Protein AF-Q9V079-F1 (afdb_monomer_lite)

Radius of gyration: 41.8 Å; chains: 1; bounding box: 143×37×75 Å

Sequence (135 aa):
MGMYVVTKRKATRGNPTKIISVRIPEFVDRQIEALVELGLFKDRSDFINYALQKVLFEMFDKIVIYPSEDVIELVLSQEPNTPPAEEELREVIENVEREVNSKFAGSGSDRFKRRRVLRVRRADSGSNDRDEAVE

Organism: Pyrococcus abyssi (strain GE5 / Orsay) (NCBI:txid272844)

pLDDT: mean 70.43, std 17.56, range [35.53, 95.5]

InterPro domains:
  IPR010985 Ribbon-helix-helix [SSF47598] (18-58)

Secondary structure (DSSP, 8-state):
------------S---PPP------HHHHHHHHHHHHTTSSSSHHHHHHHHHHHHHHHHHTT---PPPHHHHHHHHTSPPSSPPPHHHHHHHHHHHHHHHHHHHHTT-SSSS-S------PPPPPP---------

Foldseek 3Di:
DDDDDDDDDDDDPDDDDDDDDDDDDPVVVVVLVVCCVVVVAVDSVRVVVVVVVVVVVVCVVVPPPDDDPVVVVVVVPDDDPDDDDPVVVVVVVVVVVVVVCVVVVVPDDDPPPPDDDDDDDDDDDDDDDDDDDDD

Structure (mmCIF, N/CA/C/O backbone):
data_AF-Q9V079-F1
#
_entry.id   AF-Q9V079-F1
#
loop_
_atom_site.group_PDB
_atom_site.id
_atom_site.type_symbol
_atom_site.label_atom_id
_atom_site.label_alt_id
_atom_site.label_comp_id
_atom_site.label_asym_id
_atom_site.label_entity_id
_atom_site.label_seq_id
_atom_site.pdbx_PDB_ins_code
_atom_site.Cartn_x
_atom_site.Cartn_y
_atom_site.Cartn_z
_atom_site.occupancy
_atom_site.B_iso_or_equiv
_atom_site.auth_seq_id
_atom_site.auth_comp_id
_atom_site.auth_asym_id
_atom_site.auth_atom_id
_atom_site.pdbx_PDB_model_num
ATOM 1 N N . MET A 1 1 ? 32.361 -20.476 -27.295 1.00 38.97 1 MET A N 1
ATOM 2 C CA . MET A 1 1 ? 32.625 -20.528 -25.839 1.00 38.97 1 MET A CA 1
ATOM 3 C C . MET A 1 1 ? 32.802 -19.102 -25.341 1.00 38.97 1 MET A C 1
ATOM 5 O O . MET A 1 1 ? 33.859 -18.530 -25.551 1.00 38.97 1 MET A O 1
ATOM 9 N N . GLY A 1 2 ? 31.748 -18.489 -24.797 1.00 43.34 2 GLY A N 1
ATOM 10 C CA . GLY A 1 2 ? 31.812 -17.133 -24.239 1.00 43.34 2 GLY A CA 1
ATOM 11 C C . GLY A 1 2 ? 32.006 -17.198 -22.726 1.00 43.34 2 GLY A C 1
ATOM 12 O O . GLY A 1 2 ? 31.191 -17.806 -22.037 1.00 43.34 2 GLY A O 1
ATOM 13 N N . MET A 1 3 ? 33.099 -16.622 -22.221 1.00 35.53 3 MET A N 1
ATOM 14 C CA . MET A 1 3 ? 33.368 -16.471 -20.788 1.00 35.53 3 MET A CA 1
ATOM 15 C C . MET A 1 3 ? 32.384 -15.472 -20.171 1.00 35.53 3 MET A C 1
ATOM 17 O O . MET A 1 3 ? 32.391 -14.298 -20.532 1.00 35.53 3 MET A O 1
ATOM 21 N N . TYR A 1 4 ? 31.588 -15.910 -19.195 1.00 50.81 4 TYR A N 1
ATOM 22 C CA . TYR A 1 4 ? 30.834 -15.004 -18.331 1.00 50.81 4 TYR A CA 1
ATOM 23 C C . TYR A 1 4 ? 31.703 -14.613 -17.134 1.00 50.81 4 TYR A C 1
ATOM 25 O O . TYR A 1 4 ? 32.042 -15.448 -16.293 1.00 50.81 4 TYR A O 1
ATOM 33 N N . VAL A 1 5 ? 32.071 -13.334 -17.052 1.00 50.44 5 VAL A N 1
ATOM 34 C CA . VAL A 1 5 ? 32.739 -12.766 -15.877 1.00 50.44 5 VAL A CA 1
ATOM 35 C C . VAL A 1 5 ? 31.678 -12.505 -14.811 1.00 50.44 5 VAL A C 1
ATOM 37 O O . VAL A 1 5 ? 30.926 -11.536 -14.880 1.00 50.44 5 VAL A O 1
ATOM 40 N N . VAL A 1 6 ? 31.607 -13.379 -13.808 1.00 46.81 6 VAL A N 1
ATOM 41 C CA . VAL A 1 6 ? 30.772 -13.164 -12.621 1.00 46.81 6 VAL A CA 1
ATOM 42 C C . VAL A 1 6 ? 31.521 -12.234 -11.669 1.00 46.81 6 VAL A C 1
ATOM 44 O O . VAL A 1 6 ? 32.361 -12.662 -10.877 1.00 46.81 6 VAL A O 1
ATOM 47 N N . THR A 1 7 ? 31.232 -10.936 -11.735 1.00 48.44 7 THR A N 1
ATOM 48 C CA . THR A 1 7 ? 31.750 -9.967 -10.762 1.00 48.44 7 THR A CA 1
ATOM 49 C C . THR A 1 7 ? 30.992 -10.108 -9.441 1.00 48.44 7 THR A C 1
ATOM 51 O O . THR A 1 7 ? 29.841 -9.683 -9.326 1.00 48.44 7 THR A O 1
ATOM 54 N N . LYS A 1 8 ? 31.632 -10.692 -8.420 1.00 45.56 8 LYS A N 1
ATOM 55 C CA . LYS A 1 8 ? 31.108 -10.723 -7.046 1.00 45.56 8 LYS A CA 1
ATOM 56 C C . LYS A 1 8 ? 31.129 -9.305 -6.461 1.00 45.56 8 LYS A C 1
ATOM 58 O O . LYS A 1 8 ? 32.195 -8.784 -6.138 1.00 45.56 8 LYS A O 1
ATOM 63 N N . ARG A 1 9 ? 29.960 -8.671 -6.322 1.00 51.66 9 ARG A N 1
ATOM 64 C CA . ARG A 1 9 ? 29.834 -7.391 -5.608 1.00 51.66 9 ARG A CA 1
ATOM 65 C C . ARG A 1 9 ? 30.032 -7.625 -4.107 1.00 51.66 9 ARG A C 1
ATOM 67 O O . ARG A 1 9 ? 29.387 -8.477 -3.504 1.00 51.66 9 ARG A O 1
ATOM 74 N N . LYS A 1 10 ? 30.973 -6.876 -3.534 1.00 44.81 10 LYS A N 1
ATOM 75 C CA . LYS A 1 10 ? 31.360 -6.868 -2.118 1.00 44.81 10 LYS A CA 1
ATOM 76 C C . LYS A 1 10 ? 30.171 -6.363 -1.285 1.00 44.81 10 LYS A C 1
ATOM 78 O O . LYS A 1 10 ? 29.716 -5.246 -1.510 1.00 44.81 10 LYS A O 1
ATOM 83 N N . ALA A 1 11 ? 29.655 -7.178 -0.366 1.00 50.38 11 ALA A N 1
ATOM 84 C CA . ALA A 1 11 ? 28.521 -6.814 0.482 1.00 50.38 11 ALA A CA 1
ATOM 85 C C . ALA A 1 11 ? 28.943 -5.782 1.543 1.00 50.38 11 ALA A C 1
ATOM 87 O O . ALA A 1 11 ? 29.727 -6.078 2.446 1.00 50.38 11 ALA A O 1
ATOM 88 N N . THR A 1 12 ? 28.432 -4.561 1.423 1.00 55.09 12 THR A N 1
ATOM 89 C CA . THR A 1 12 ? 28.403 -3.559 2.491 1.00 55.09 12 THR A CA 1
ATOM 90 C C . THR A 1 12 ? 27.430 -4.021 3.581 1.00 55.09 12 THR A C 1
ATOM 92 O O . THR A 1 12 ? 26.375 -4.570 3.274 1.00 55.09 12 THR A O 1
ATOM 95 N N . ARG A 1 13 ? 27.787 -3.826 4.861 1.00 56.78 13 ARG A N 1
ATOM 96 C CA . ARG A 1 13 ? 26.943 -4.093 6.047 1.00 56.78 13 ARG A CA 1
ATOM 97 C C . ARG A 1 13 ? 25.722 -3.152 6.078 1.00 56.78 13 ARG A C 1
ATOM 99 O O . ARG A 1 13 ? 25.659 -2.246 6.900 1.00 56.78 13 ARG A O 1
ATOM 106 N N . GLY A 1 14 ? 24.800 -3.322 5.139 1.00 57.84 14 GLY A N 1
ATOM 107 C CA . GLY A 1 14 ? 23.491 -2.674 5.105 1.00 57.84 14 GLY A CA 1
ATOM 108 C C . GLY A 1 14 ? 22.399 -3.652 5.525 1.00 57.84 14 GLY A C 1
ATOM 109 O O . GLY A 1 14 ? 22.607 -4.867 5.487 1.00 57.84 14 GLY A O 1
ATOM 110 N N . ASN A 1 15 ? 21.244 -3.121 5.932 1.00 68.00 15 ASN A N 1
ATOM 111 C CA . ASN A 1 15 ? 20.055 -3.912 6.254 1.00 68.00 15 ASN A CA 1
ATOM 112 C C . ASN A 1 15 ? 19.807 -4.995 5.188 1.00 68.00 15 ASN A C 1
ATOM 114 O O . ASN A 1 15 ? 19.963 -4.714 3.994 1.00 68.00 15 ASN A O 1
ATOM 118 N N . PRO A 1 16 ? 19.423 -6.222 5.584 1.00 77.31 16 PRO A N 1
ATOM 119 C CA . PRO A 1 16 ? 19.284 -7.327 4.648 1.00 77.31 16 PRO A CA 1
ATOM 120 C C . PRO A 1 16 ? 18.200 -7.006 3.616 1.00 77.31 16 PRO A C 1
ATOM 122 O O . PRO A 1 16 ? 17.012 -6.952 3.934 1.00 77.31 16 PRO A O 1
ATOM 125 N N . THR A 1 17 ? 18.609 -6.791 2.365 1.00 80.00 17 THR A N 1
ATOM 126 C CA . THR A 1 17 ? 17.676 -6.641 1.248 1.00 80.00 17 THR A CA 1
ATOM 127 C C . THR A 1 17 ? 17.018 -7.992 0.991 1.00 80.00 17 THR A C 1
ATOM 129 O O . THR A 1 17 ? 17.698 -8.966 0.669 1.00 80.00 17 THR A O 1
ATOM 132 N N . LYS A 1 18 ? 15.695 -8.070 1.155 1.00 85.50 18 LYS A N 1
ATOM 133 C CA . LYS A 1 18 ? 14.932 -9.278 0.829 1.00 85.50 18 LYS A CA 1
ATOM 134 C C . LYS A 1 18 ? 14.611 -9.278 -0.662 1.00 85.50 18 LYS A C 1
ATOM 136 O O . LYS A 1 18 ? 14.117 -8.285 -1.188 1.00 85.50 18 LYS A O 1
ATOM 141 N N . ILE A 1 19 ? 14.895 -10.390 -1.331 1.00 88.12 19 ILE A N 1
ATOM 142 C CA . ILE A 1 19 ? 14.566 -10.586 -2.744 1.00 88.12 19 ILE A CA 1
ATOM 143 C C . ILE A 1 19 ? 13.220 -11.301 -2.810 1.00 88.12 19 ILE A C 1
ATOM 145 O O . ILE A 1 19 ? 13.042 -12.346 -2.187 1.00 88.12 19 ILE A O 1
ATOM 149 N N . ILE A 1 20 ? 12.286 -10.735 -3.570 1.00 86.50 20 ILE A N 1
ATOM 150 C CA . ILE A 1 20 ? 10.970 -11.318 -3.828 1.00 86.50 20 ILE A CA 1
ATOM 151 C C . ILE A 1 20 ? 10.883 -11.581 -5.328 1.00 86.50 20 ILE A C 1
ATOM 153 O O . ILE A 1 20 ? 11.238 -10.730 -6.140 1.00 86.50 20 ILE A O 1
ATOM 157 N N . SER A 1 21 ? 10.441 -12.777 -5.703 1.00 88.50 21 SER A N 1
ATOM 158 C CA . SER A 1 21 ? 10.216 -13.157 -7.097 1.00 88.50 21 SER A CA 1
ATOM 159 C C . SER A 1 21 ? 8.747 -13.498 -7.277 1.00 88.50 21 SER A C 1
ATOM 161 O O . SER A 1 21 ? 8.212 -14.329 -6.546 1.00 88.50 21 SER A O 1
ATOM 163 N N . VAL A 1 22 ? 8.096 -12.848 -8.238 1.00 87.50 22 VAL A N 1
ATOM 164 C CA . VAL A 1 22 ? 6.655 -12.972 -8.477 1.00 87.50 22 VAL A CA 1
ATOM 165 C C . VAL A 1 22 ? 6.429 -13.238 -9.957 1.00 87.50 22 VAL A C 1
ATOM 167 O O . VAL A 1 22 ? 7.139 -12.703 -10.805 1.00 87.50 22 VAL A O 1
ATOM 170 N N . ARG A 1 23 ? 5.444 -14.081 -10.271 1.00 92.25 23 ARG A N 1
ATOM 171 C CA . ARG A 1 23 ? 4.963 -14.260 -11.642 1.00 92.25 23 ARG A CA 1
ATOM 172 C C . ARG A 1 23 ? 3.759 -13.361 -11.845 1.00 92.25 23 ARG A C 1
ATOM 174 O O . ARG A 1 23 ? 2.791 -13.471 -11.098 1.00 92.25 23 ARG A O 1
ATOM 181 N N . ILE A 1 24 ? 3.831 -12.502 -12.851 1.00 91.12 24 ILE A N 1
ATOM 182 C CA . ILE A 1 24 ? 2.753 -11.588 -13.213 1.00 91.12 24 ILE A CA 1
ATOM 183 C C . ILE A 1 24 ? 2.361 -11.794 -14.678 1.00 91.12 24 ILE A C 1
ATOM 185 O O . ILE A 1 24 ? 3.190 -12.246 -15.472 1.00 91.12 24 ILE A O 1
ATOM 189 N N . PRO A 1 25 ? 1.109 -11.491 -15.050 1.00 95.50 25 PRO A N 1
ATOM 190 C CA . PRO A 1 25 ? 0.708 -11.455 -16.448 1.00 95.50 25 PRO A CA 1
ATOM 191 C C . PRO A 1 25 ? 1.513 -10.421 -17.241 1.00 95.50 25 PRO A C 1
ATOM 193 O O . PRO A 1 25 ? 1.810 -9.338 -16.739 1.00 95.50 25 PRO A O 1
ATOM 196 N N . GLU A 1 26 ? 1.792 -10.723 -18.508 1.00 93.81 26 GLU A N 1
ATOM 197 C CA . GLU A 1 26 ? 2.615 -9.870 -19.375 1.00 93.81 26 GLU A CA 1
ATOM 198 C C . GLU A 1 26 ? 2.039 -8.456 -19.540 1.00 93.81 26 GLU A C 1
ATOM 200 O O . GLU A 1 26 ? 2.779 -7.476 -19.548 1.00 93.81 26 GLU A O 1
ATOM 205 N N . PHE A 1 27 ? 0.710 -8.322 -19.608 1.00 94.38 27 PHE A N 1
ATOM 206 C CA . PHE A 1 27 ? 0.075 -7.008 -19.732 1.00 94.38 27 PHE A CA 1
ATOM 207 C C . PHE A 1 27 ? 0.354 -6.100 -18.525 1.00 94.38 27 PHE A C 1
ATOM 209 O O . PHE A 1 27 ? 0.413 -4.885 -18.689 1.00 94.38 27 PHE A O 1
ATOM 216 N N . VAL A 1 28 ? 0.533 -6.675 -17.330 1.00 92.31 28 VAL A N 1
ATOM 217 C CA . VAL A 1 28 ? 0.864 -5.922 -16.113 1.00 92.31 28 VAL A CA 1
ATOM 218 C C . VAL A 1 28 ? 2.314 -5.463 -16.177 1.00 92.31 28 VAL A C 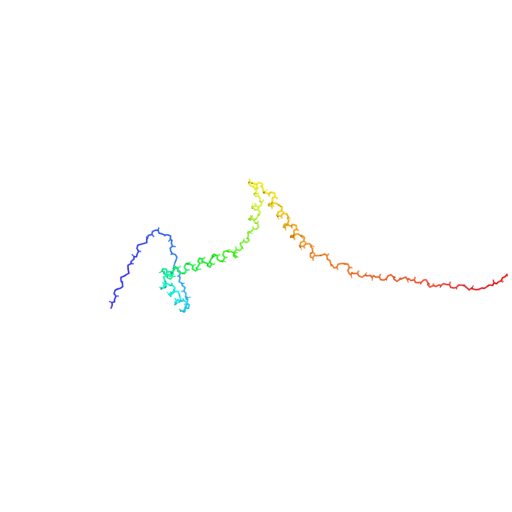1
ATOM 220 O O . VAL A 1 28 ? 2.583 -4.296 -15.918 1.00 92.31 28 VAL A O 1
ATOM 223 N N . ASP A 1 29 ? 3.236 -6.344 -16.574 1.00 92.00 29 ASP A N 1
ATOM 224 C CA . ASP A 1 29 ? 4.659 -5.993 -16.689 1.00 92.00 29 ASP A CA 1
ATOM 225 C C . ASP A 1 29 ? 4.872 -4.835 -17.675 1.00 92.00 29 ASP A C 1
ATOM 227 O O . ASP A 1 29 ? 5.544 -3.862 -17.345 1.00 92.00 29 ASP A O 1
ATOM 231 N N . ARG A 1 30 ? 4.184 -4.862 -18.825 1.00 94.44 30 ARG A N 1
ATOM 232 C CA . ARG A 1 30 ? 4.226 -3.769 -19.814 1.00 94.44 30 ARG A CA 1
ATOM 233 C C . ARG A 1 30 ? 3.716 -2.436 -19.262 1.00 94.44 30 ARG A C 1
ATOM 235 O O . ARG A 1 30 ? 4.253 -1.385 -19.593 1.00 94.44 30 ARG A O 1
ATOM 242 N N . GLN A 1 31 ? 2.675 -2.452 -18.428 1.00 93.75 31 GLN A N 1
ATOM 243 C CA . GLN A 1 31 ? 2.180 -1.227 -17.790 1.00 93.75 31 GLN A CA 1
ATOM 244 C C . GLN A 1 31 ? 3.181 -0.686 -16.767 1.00 93.75 31 GLN A C 1
ATOM 246 O O . GLN A 1 31 ? 3.382 0.523 -16.691 1.00 93.75 31 GLN A O 1
ATOM 251 N N . ILE A 1 32 ? 3.831 -1.571 -16.007 1.00 92.31 32 ILE A N 1
ATOM 252 C CA . ILE A 1 32 ? 4.877 -1.185 -15.055 1.00 92.31 32 ILE A CA 1
ATOM 253 C C . ILE A 1 32 ? 6.064 -0.570 -15.800 1.00 92.31 32 ILE A C 1
ATOM 255 O O . ILE A 1 32 ? 6.546 0.486 -15.399 1.00 92.31 32 ILE A O 1
ATOM 259 N N . GLU A 1 33 ? 6.510 -1.191 -16.893 1.00 93.56 33 GLU A N 1
ATOM 260 C CA . GLU A 1 33 ? 7.565 -0.648 -17.755 1.00 93.56 33 GLU A CA 1
ATOM 261 C C . GLU A 1 33 ? 7.209 0.749 -18.267 1.00 93.56 33 GLU A C 1
ATOM 263 O O . GLU A 1 33 ? 8.002 1.669 -18.083 1.00 93.56 33 GLU A O 1
ATOM 268 N N . ALA A 1 34 ? 6.000 0.948 -18.798 1.00 93.81 34 ALA A N 1
ATOM 269 C CA . ALA A 1 34 ? 5.558 2.256 -19.281 1.00 93.81 34 ALA A CA 1
ATOM 270 C C . ALA A 1 34 ? 5.601 3.340 -18.185 1.00 93.81 34 ALA A C 1
ATOM 272 O O . ALA A 1 34 ? 5.993 4.475 -18.442 1.00 93.81 34 ALA A O 1
ATOM 273 N N . LEU A 1 35 ? 5.239 3.005 -16.942 1.00 91.56 35 LEU A N 1
ATOM 274 C CA . LEU A 1 35 ? 5.310 3.943 -15.813 1.00 91.56 35 LEU A CA 1
ATOM 275 C C . LEU A 1 35 ? 6.753 4.304 -15.430 1.00 91.56 35 LEU A C 1
ATOM 277 O O . LEU A 1 35 ? 7.015 5.434 -15.016 1.00 91.56 35 LEU A O 1
ATOM 281 N N . VAL A 1 36 ? 7.686 3.362 -15.576 1.00 92.56 36 VAL A N 1
ATOM 282 C CA . VAL A 1 36 ? 9.121 3.609 -15.371 1.00 92.56 36 VAL A CA 1
ATOM 283 C C . VAL A 1 36 ? 9.683 4.465 -16.512 1.00 92.56 36 VAL A C 1
ATOM 285 O O . VAL A 1 36 ? 10.409 5.421 -16.255 1.00 92.56 36 VAL A O 1
ATOM 288 N N . GLU A 1 37 ? 9.303 4.190 -17.761 1.00 93.31 37 GLU A N 1
ATOM 289 C CA . GLU A 1 37 ? 9.723 4.967 -18.939 1.00 93.31 37 GLU A CA 1
ATOM 290 C C . GLU A 1 37 ? 9.242 6.422 -18.897 1.00 93.31 37 GLU A C 1
ATOM 292 O O . GLU A 1 37 ? 9.968 7.330 -19.298 1.00 93.31 37 GLU A O 1
ATOM 297 N N . LEU A 1 38 ? 8.048 6.662 -18.350 1.00 93.62 38 LEU A N 1
ATOM 298 C CA . LEU A 1 38 ? 7.521 8.007 -18.101 1.00 93.62 38 LEU A CA 1
ATOM 299 C C . LEU A 1 38 ? 8.274 8.762 -16.991 1.00 93.62 38 LEU A C 1
ATOM 301 O O . LEU A 1 38 ? 8.005 9.941 -16.763 1.00 93.62 38 LEU A O 1
ATOM 305 N N . GLY A 1 39 ? 9.201 8.105 -16.289 1.00 90.06 39 GLY A N 1
ATOM 306 C CA . GLY A 1 39 ? 10.010 8.702 -15.228 1.00 90.06 39 GLY A CA 1
ATOM 307 C C . GLY A 1 39 ? 9.270 8.896 -13.904 1.00 90.06 39 GLY A C 1
ATOM 308 O O . GLY A 1 39 ? 9.787 9.574 -13.019 1.00 90.06 39 GLY A O 1
ATOM 309 N N . LEU A 1 40 ? 8.078 8.306 -13.743 1.00 90.25 40 LEU A N 1
ATOM 310 C CA . LEU A 1 40 ? 7.338 8.338 -12.474 1.00 90.25 40 LEU A CA 1
ATOM 311 C C . LEU A 1 40 ? 8.026 7.498 -11.395 1.00 90.25 40 LEU A C 1
ATOM 313 O O . LEU A 1 40 ? 7.919 7.804 -10.210 1.00 90.25 40 LEU A O 1
ATOM 317 N N . PHE A 1 41 ? 8.731 6.448 -11.814 1.00 93.81 41 PHE A N 1
ATOM 318 C CA . PHE A 1 41 ? 9.472 5.549 -10.941 1.00 93.81 41 PHE A CA 1
ATOM 319 C C . PHE A 1 41 ? 10.872 5.341 -11.488 1.00 93.81 41 PHE A C 1
ATOM 321 O O . PHE A 1 41 ? 11.073 5.287 -12.701 1.00 93.81 41 PHE A O 1
ATOM 328 N N . LYS A 1 42 ? 11.843 5.186 -10.586 1.00 91.00 42 LYS A N 1
ATOM 329 C CA . LYS A 1 42 ? 13.241 4.985 -10.980 1.00 91.00 42 LYS A CA 1
ATOM 330 C C . LYS A 1 42 ? 13.458 3.631 -11.658 1.00 91.00 42 LYS A C 1
ATOM 332 O O . LYS A 1 42 ? 14.165 3.544 -12.651 1.00 91.00 42 LYS A O 1
ATOM 337 N N . ASP A 1 43 ? 12.879 2.586 -11.074 1.00 92.50 43 ASP A N 1
ATOM 338 C CA . ASP A 1 43 ? 13.052 1.189 -11.466 1.00 92.50 43 ASP A CA 1
ATOM 339 C C . ASP A 1 43 ? 11.758 0.411 -11.172 1.00 92.50 43 ASP A C 1
ATOM 341 O O . ASP A 1 43 ? 10.943 0.829 -10.345 1.00 92.50 43 ASP A O 1
ATOM 345 N N . ARG A 1 44 ? 11.594 -0.787 -11.752 1.00 89.50 44 ARG A N 1
ATOM 346 C CA . ARG A 1 44 ? 10.432 -1.657 -11.456 1.00 89.50 44 ARG A CA 1
ATOM 347 C C . ARG A 1 44 ? 10.296 -1.963 -9.963 1.00 89.50 44 ARG A C 1
ATOM 349 O O . ARG A 1 44 ? 9.194 -1.979 -9.426 1.00 89.50 44 ARG A O 1
ATOM 356 N N . SER A 1 45 ? 11.418 -2.182 -9.279 1.00 90.44 45 SER A N 1
ATOM 357 C CA . SER A 1 45 ? 11.437 -2.456 -7.838 1.00 90.44 45 SER A CA 1
ATOM 358 C C . SER A 1 45 ? 10.899 -1.288 -7.011 1.00 90.44 45 SER A C 1
ATOM 360 O O . SER A 1 45 ? 10.292 -1.512 -5.969 1.00 90.44 45 SER A O 1
ATOM 362 N N . ASP A 1 46 ? 11.113 -0.055 -7.470 1.00 91.00 46 ASP A N 1
ATOM 363 C CA . ASP A 1 46 ? 10.644 1.154 -6.796 1.00 91.00 46 ASP A CA 1
ATOM 364 C C . ASP A 1 46 ? 9.116 1.257 -6.871 1.00 91.00 46 ASP A C 1
ATOM 366 O O . ASP A 1 46 ? 8.447 1.402 -5.848 1.00 91.00 46 ASP A O 1
ATOM 370 N N . PHE A 1 47 ? 8.556 1.016 -8.063 1.00 92.19 47 PHE A N 1
ATOM 371 C CA . PHE A 1 47 ? 7.112 0.892 -8.256 1.00 92.19 47 PHE A CA 1
ATOM 372 C C . PHE A 1 47 ? 6.497 -0.190 -7.355 1.00 92.19 47 PHE A C 1
ATOM 374 O O . PHE A 1 47 ? 5.510 0.062 -6.665 1.00 92.19 47 PHE A O 1
ATOM 381 N N . ILE A 1 48 ? 7.084 -1.392 -7.329 1.00 90.81 48 ILE A N 1
ATOM 382 C CA . ILE A 1 48 ? 6.564 -2.505 -6.521 1.00 90.81 48 ILE A CA 1
ATOM 383 C C . ILE A 1 48 ? 6.620 -2.177 -5.025 1.00 90.81 48 ILE A C 1
ATOM 385 O O . ILE A 1 48 ? 5.661 -2.452 -4.305 1.00 90.81 48 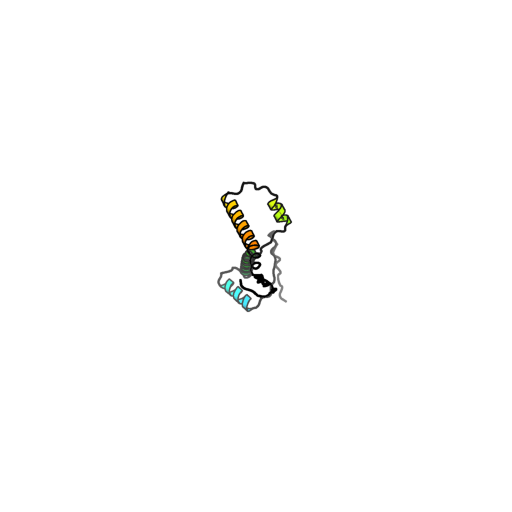ILE A O 1
ATOM 389 N N . ASN A 1 49 ? 7.704 -1.559 -4.553 1.00 91.31 49 ASN A N 1
ATOM 390 C CA . ASN A 1 49 ? 7.816 -1.129 -3.160 1.00 91.31 49 ASN A CA 1
ATOM 391 C C . ASN A 1 49 ? 6.752 -0.087 -2.806 1.00 91.31 49 ASN A C 1
ATOM 393 O O . ASN A 1 49 ? 6.097 -0.219 -1.772 1.00 91.31 49 ASN A O 1
ATOM 397 N N . TYR A 1 50 ? 6.550 0.910 -3.668 1.00 92.44 50 TYR A N 1
ATOM 398 C CA . TYR A 1 50 ? 5.512 1.919 -3.482 1.00 92.44 50 TYR A CA 1
ATOM 399 C C . TYR A 1 50 ? 4.114 1.289 -3.426 1.00 92.44 50 TYR A C 1
ATOM 401 O O . TYR A 1 50 ? 3.342 1.560 -2.505 1.00 92.44 50 TYR A O 1
ATOM 409 N N . ALA A 1 51 ? 3.798 0.403 -4.373 1.00 90.12 51 ALA A N 1
ATOM 410 C CA . ALA A 1 51 ? 2.510 -0.280 -4.424 1.00 90.12 51 ALA A CA 1
ATOM 411 C C . ALA A 1 51 ? 2.261 -1.117 -3.160 1.00 90.12 51 ALA A C 1
ATOM 413 O O . ALA A 1 51 ? 1.180 -1.046 -2.577 1.00 90.12 51 ALA A O 1
ATOM 414 N N . LEU A 1 52 ? 3.273 -1.859 -2.695 1.00 89.50 52 LEU A N 1
ATOM 415 C CA . LEU A 1 52 ? 3.195 -2.631 -1.455 1.00 89.50 52 LEU A CA 1
ATOM 416 C C . LEU A 1 52 ? 2.944 -1.739 -0.241 1.00 89.50 52 LEU A C 1
ATOM 418 O O . LEU A 1 52 ? 2.065 -2.043 0.559 1.00 89.50 52 LEU A O 1
ATOM 422 N N . GLN A 1 53 ? 3.683 -0.638 -0.106 1.00 90.00 53 GLN A N 1
ATOM 423 C CA . GLN A 1 53 ? 3.482 0.302 0.995 1.00 90.00 53 GLN A CA 1
ATOM 424 C C . GLN A 1 53 ? 2.064 0.860 0.990 1.00 90.00 53 GLN A C 1
ATOM 426 O O . GLN A 1 53 ? 1.400 0.842 2.021 1.00 90.00 53 GLN A O 1
ATOM 431 N N . LYS A 1 54 ? 1.579 1.299 -0.174 1.00 90.12 54 LYS A N 1
ATOM 432 C CA . LYS A 1 54 ? 0.234 1.853 -0.312 1.00 90.12 54 LYS A CA 1
ATOM 433 C C . LYS A 1 54 ? -0.843 0.854 0.112 1.00 90.12 54 LYS A C 1
ATOM 435 O O . LYS A 1 54 ? -1.708 1.201 0.908 1.00 90.12 54 LYS A O 1
ATOM 440 N N . VAL A 1 55 ? -0.748 -0.391 -0.354 1.00 89.19 55 VAL A N 1
ATOM 441 C CA . VAL A 1 55 ? -1.687 -1.455 0.032 1.00 89.19 55 VAL A CA 1
ATOM 442 C C . VAL A 1 55 ? -1.606 -1.750 1.527 1.00 89.19 55 VAL A C 1
ATOM 444 O O . VAL A 1 55 ? -2.638 -1.904 2.170 1.00 89.19 55 VAL A O 1
ATOM 447 N N . LEU A 1 56 ? -0.401 -1.804 2.101 1.00 86.44 56 LEU A N 1
ATOM 448 C CA . LEU A 1 56 ? -0.238 -2.025 3.537 1.00 86.44 56 LEU A CA 1
ATOM 449 C C . LEU A 1 56 ? -0.883 -0.901 4.353 1.00 86.44 56 LEU A C 1
ATOM 451 O O . LEU A 1 56 ? -1.592 -1.207 5.304 1.00 86.44 56 LEU A O 1
ATOM 455 N N . PHE A 1 57 ? -0.704 0.365 3.970 1.00 85.06 57 PHE A N 1
ATOM 456 C CA . PHE A 1 57 ? -1.371 1.487 4.635 1.00 85.06 57 PHE A CA 1
ATOM 457 C C . PHE A 1 57 ? -2.898 1.399 4.525 1.00 85.06 57 PHE A C 1
ATOM 459 O O . PHE A 1 57 ? -3.580 1.500 5.537 1.00 85.06 57 PHE A O 1
ATOM 466 N N . GLU A 1 58 ? -3.437 1.114 3.337 1.00 84.44 58 GLU A N 1
ATOM 467 C CA . GLU A 1 58 ? -4.887 0.939 3.138 1.00 84.44 58 GLU A CA 1
ATOM 468 C C . GLU A 1 58 ? -5.464 -0.267 3.901 1.00 84.44 58 GLU A C 1
ATOM 470 O O . GLU A 1 58 ? -6.656 -0.311 4.221 1.00 84.44 58 GLU A O 1
ATOM 475 N N . MET A 1 59 ? -4.636 -1.280 4.160 1.00 78.12 59 MET A N 1
ATOM 476 C CA . MET A 1 59 ? -5.012 -2.432 4.967 1.00 78.12 59 MET A CA 1
ATOM 477 C C . MET A 1 59 ? -4.916 -2.150 6.461 1.00 78.12 59 MET A C 1
ATOM 479 O O . MET A 1 59 ? -5.747 -2.672 7.193 1.00 78.12 59 MET A O 1
ATOM 483 N N . PHE A 1 60 ? -3.950 -1.350 6.916 1.00 70.62 60 PHE A N 1
ATOM 484 C CA . PHE A 1 60 ? -3.731 -1.069 8.337 1.00 7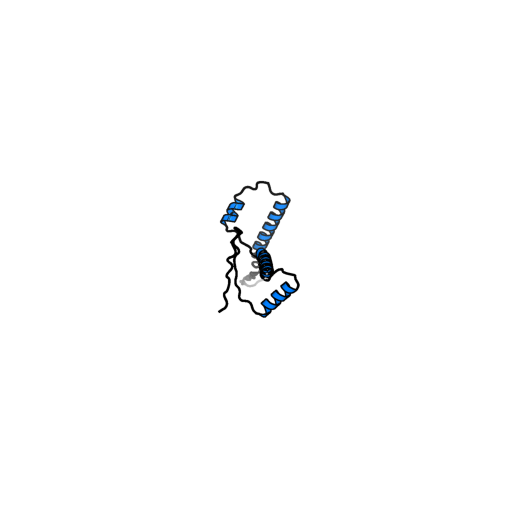0.62 60 PHE A CA 1
ATOM 485 C C . PHE A 1 60 ? -4.989 -0.523 9.019 1.00 70.62 60 PHE A C 1
ATOM 487 O O . PHE A 1 60 ? -5.354 -1.023 10.079 1.00 70.62 60 PHE A O 1
ATOM 494 N N . ASP A 1 61 ? -5.719 0.379 8.362 1.00 65.75 61 ASP A N 1
ATOM 495 C CA . ASP A 1 61 ? -6.981 0.934 8.879 1.00 65.75 61 ASP A CA 1
ATOM 496 C C . ASP A 1 61 ? -8.086 -0.124 9.060 1.00 65.75 61 ASP A C 1
ATOM 498 O O . ASP A 1 61 ? -9.046 0.073 9.804 1.00 65.75 61 ASP A O 1
ATOM 502 N N . LYS A 1 62 ? -7.967 -1.268 8.377 1.00 67.81 62 LYS A N 1
ATOM 503 C CA . LYS A 1 62 ? -8.917 -2.388 8.442 1.00 67.81 62 LYS A CA 1
ATOM 504 C C . LYS A 1 62 ? -8.473 -3.482 9.404 1.00 67.81 62 LYS A C 1
ATOM 506 O O . LYS A 1 62 ? -9.271 -4.366 9.720 1.00 67.81 62 LYS A O 1
ATOM 511 N N . ILE A 1 63 ? -7.221 -3.458 9.859 1.00 64.94 63 ILE A N 1
ATOM 512 C CA . ILE A 1 63 ? -6.721 -4.403 10.854 1.00 64.94 63 ILE A CA 1
ATOM 513 C C . ILE A 1 63 ? -7.177 -3.899 12.228 1.00 64.94 63 ILE A C 1
ATOM 515 O O . ILE A 1 63 ? -6.419 -3.309 12.992 1.00 64.94 63 ILE A O 1
ATOM 519 N N . VAL A 1 64 ? -8.445 -4.151 12.553 1.00 59.62 64 VAL A N 1
ATOM 520 C CA . VAL A 1 64 ? -8.941 -4.051 13.929 1.00 59.62 64 VAL A CA 1
ATOM 521 C C . VAL A 1 64 ? -8.404 -5.264 14.682 1.00 59.62 64 VAL A C 1
ATOM 523 O O . VAL A 1 64 ? -8.975 -6.354 14.632 1.00 59.62 64 VAL A O 1
ATOM 526 N N . ILE A 1 65 ? -7.256 -5.100 15.339 1.00 65.88 65 ILE A N 1
ATOM 527 C CA . ILE A 1 65 ? -6.783 -6.083 16.312 1.00 65.88 65 ILE A CA 1
ATOM 528 C C . ILE A 1 65 ? -7.608 -5.854 17.571 1.00 65.88 65 ILE A C 1
ATOM 530 O O . ILE A 1 65 ? -7.375 -4.890 18.297 1.00 65.88 65 ILE A O 1
ATOM 534 N N . TYR A 1 66 ? -8.586 -6.722 17.816 1.00 63.12 66 TYR A N 1
ATOM 535 C CA . TYR A 1 66 ? -9.237 -6.752 19.117 1.00 63.12 66 TYR A CA 1
ATOM 536 C C . TYR A 1 66 ? -8.181 -7.144 20.159 1.00 63.12 66 TYR A C 1
ATOM 538 O O . TYR A 1 66 ? -7.572 -8.211 20.014 1.00 63.12 66 TYR A O 1
ATOM 546 N N . PRO A 1 67 ? -7.902 -6.294 21.163 1.00 70.12 67 PRO A N 1
ATOM 547 C CA . PRO A 1 67 ? -7.026 -6.686 22.255 1.00 70.12 67 PRO A CA 1
ATOM 548 C C . PRO A 1 67 ? -7.623 -7.908 22.961 1.00 70.12 67 PRO A C 1
ATOM 550 O O . PRO A 1 67 ? -8.845 -8.040 23.057 1.00 70.12 67 PRO A O 1
ATOM 553 N N . SER A 1 68 ? -6.768 -8.818 23.432 1.00 77.38 68 SER A N 1
ATOM 554 C CA . SER A 1 68 ? -7.223 -9.910 24.295 1.00 77.38 68 SER A CA 1
ATOM 555 C C . SER A 1 68 ? -7.773 -9.347 25.608 1.00 77.38 68 SER A C 1
ATOM 557 O O . SER A 1 68 ? -7.370 -8.262 26.032 1.00 77.38 68 SER A O 1
ATOM 559 N N . GLU A 1 69 ? -8.670 -10.089 26.261 1.00 75.88 69 GLU A N 1
ATOM 560 C CA . GLU A 1 69 ? -9.256 -9.697 27.554 1.00 75.88 69 GLU A CA 1
ATOM 561 C C . GLU A 1 69 ? -8.173 -9.331 28.580 1.00 75.88 69 GLU A C 1
ATOM 563 O O . GLU A 1 69 ? -8.266 -8.281 29.207 1.00 75.88 69 GLU A O 1
ATOM 568 N N . ASP A 1 70 ? -7.071 -10.085 28.627 1.00 79.00 70 ASP A N 1
ATOM 569 C CA . ASP A 1 70 ? -5.928 -9.814 29.512 1.00 79.00 70 ASP A CA 1
ATOM 570 C C . ASP A 1 70 ? -5.313 -8.413 29.317 1.00 79.00 70 ASP A C 1
ATOM 572 O O . ASP A 1 70 ? -4.876 -7.769 30.270 1.00 79.00 70 ASP A O 1
ATOM 576 N N . VAL A 1 71 ? -5.257 -7.920 28.072 1.00 79.38 71 VAL A N 1
ATOM 577 C CA . VAL A 1 71 ? -4.708 -6.589 27.758 1.00 79.38 71 VAL A CA 1
ATOM 578 C C . VAL A 1 71 ? -5.687 -5.502 28.186 1.00 79.38 71 VAL A C 1
ATOM 580 O O . VAL A 1 71 ? -5.265 -4.453 28.671 1.00 79.38 71 VAL A O 1
ATOM 583 N N . ILE A 1 72 ? -6.987 -5.757 28.040 1.00 77.00 72 ILE A N 1
ATOM 584 C CA . ILE A 1 72 ? -8.041 -4.847 28.492 1.00 77.00 72 ILE A CA 1
ATOM 585 C C . ILE A 1 72 ? -8.005 -4.741 30.020 1.00 77.00 72 ILE A C 1
ATOM 587 O O . ILE A 1 72 ? -7.962 -3.631 30.546 1.00 77.00 72 ILE A O 1
ATOM 591 N N . GLU A 1 73 ? -7.950 -5.868 30.731 1.00 78.75 73 GLU A N 1
ATOM 592 C CA . GLU A 1 73 ? -7.850 -5.897 32.194 1.00 78.75 73 GLU A CA 1
ATOM 593 C C . GLU A 1 73 ? -6.593 -5.181 32.691 1.00 78.75 73 GLU A C 1
ATOM 595 O O . GLU A 1 73 ? -6.668 -4.377 33.621 1.00 78.75 73 GLU A O 1
ATOM 600 N N . LEU A 1 74 ? -5.448 -5.399 32.036 1.00 80.44 74 LEU A N 1
ATOM 601 C CA . LEU A 1 74 ? -4.204 -4.724 32.390 1.00 80.44 74 LEU A CA 1
ATOM 602 C C . LEU A 1 74 ? -4.321 -3.202 32.251 1.00 80.44 74 LEU A C 1
ATOM 604 O O . LEU A 1 74 ? -3.893 -2.481 33.148 1.00 80.44 74 LEU A O 1
ATOM 608 N N . VAL A 1 75 ? -4.903 -2.706 31.159 1.00 77.06 75 VAL A N 1
ATOM 609 C CA . VAL A 1 75 ? -5.084 -1.261 30.944 1.00 77.06 75 VAL A CA 1
ATOM 610 C C . VAL A 1 75 ? -6.083 -0.675 31.942 1.00 77.06 75 VAL A C 1
ATOM 612 O O . VAL A 1 75 ? -5.823 0.387 32.497 1.00 77.06 75 VAL A O 1
ATOM 615 N N . LEU A 1 76 ? -7.184 -1.376 32.229 1.00 78.25 76 LEU A N 1
ATOM 616 C CA . LEU A 1 76 ? -8.180 -0.940 33.216 1.00 78.25 76 LEU A CA 1
ATOM 617 C C . LEU A 1 76 ? -7.660 -0.986 34.661 1.00 78.25 76 LEU A C 1
ATOM 619 O O . LEU A 1 76 ? -8.162 -0.256 35.511 1.00 78.25 76 LEU A O 1
ATOM 623 N N . SER A 1 77 ? -6.665 -1.831 34.948 1.00 78.06 77 SER A N 1
ATOM 624 C CA . SER A 1 77 ? -6.025 -1.918 36.267 1.00 78.06 77 SER A CA 1
ATOM 625 C C . SER A 1 77 ? -5.022 -0.795 36.547 1.00 78.06 77 SER A C 1
ATOM 627 O O . SER A 1 77 ? -4.608 -0.616 37.693 1.00 78.06 77 SER A O 1
ATOM 629 N N . GLN A 1 78 ? -4.612 -0.044 35.522 1.00 79.50 78 GLN A N 1
ATOM 630 C CA . GLN A 1 78 ? -3.709 1.087 35.693 1.00 79.50 78 GLN A CA 1
ATOM 631 C C . GLN A 1 78 ? -4.506 2.317 36.126 1.00 79.50 78 GLN A C 1
ATOM 633 O O . GLN A 1 78 ? -5.404 2.771 35.419 1.00 79.50 78 GLN A O 1
ATOM 638 N N . GLU A 1 79 ? -4.163 2.878 37.288 1.00 67.81 79 GLU A N 1
ATOM 639 C CA . GLU A 1 79 ? -4.700 4.174 37.696 1.00 67.81 79 GLU A CA 1
ATOM 640 C C . GLU A 1 79 ? -4.256 5.247 36.688 1.00 67.81 79 GLU A C 1
ATOM 642 O O . GLU A 1 79 ? -3.071 5.319 36.336 1.00 67.81 79 GLU A O 1
ATOM 647 N N . PRO A 1 80 ? -5.179 6.083 36.188 1.00 67.75 80 PRO A N 1
ATOM 648 C CA . PRO A 1 80 ? -4.820 7.122 35.241 1.00 67.75 80 PRO A CA 1
ATOM 649 C C . PRO A 1 80 ? -3.914 8.155 35.924 1.00 67.75 80 PRO A C 1
ATOM 651 O O . PRO A 1 80 ? -4.243 8.693 36.979 1.00 67.75 80 PRO A O 1
ATOM 654 N N . ASN A 1 81 ? -2.780 8.476 35.293 1.00 65.75 81 ASN A N 1
ATOM 655 C CA . ASN A 1 81 ? -1.818 9.470 35.799 1.00 65.75 81 ASN A CA 1
ATOM 656 C C . ASN A 1 81 ? -2.412 10.884 35.942 1.00 65.75 81 ASN A C 1
ATOM 658 O O . ASN A 1 81 ? -1.839 11.739 36.616 1.00 65.75 81 ASN A O 1
ATOM 662 N N . THR A 1 82 ? -3.544 11.142 35.293 1.00 68.62 82 THR A N 1
ATOM 663 C CA . THR A 1 82 ? -4.277 12.405 35.329 1.00 68.62 82 THR A CA 1
ATOM 664 C C . THR A 1 82 ? -5.769 12.115 35.415 1.00 68.62 82 THR A C 1
ATOM 666 O O . THR A 1 82 ? -6.245 11.263 34.660 1.00 68.62 82 THR A O 1
ATOM 669 N N . PRO A 1 83 ? -6.523 12.810 36.284 1.00 71.12 83 PRO A N 1
ATOM 670 C CA . PRO A 1 83 ? -7.971 12.679 36.298 1.00 71.12 83 PRO A CA 1
ATOM 671 C C . PRO A 1 83 ? -8.524 13.074 34.917 1.00 71.12 83 PRO A C 1
ATOM 673 O O . PRO A 1 83 ? -8.095 14.098 34.375 1.00 71.12 83 PRO A O 1
ATOM 676 N N . PRO A 1 84 ? -9.426 12.269 34.328 1.00 69.75 84 PRO A N 1
ATOM 677 C CA . PRO A 1 84 ? -10.039 12.592 33.044 1.00 69.75 84 PRO A CA 1
ATOM 678 C C . PRO A 1 84 ? -10.820 13.905 33.144 1.00 69.75 84 PRO A C 1
ATOM 680 O O . PRO A 1 84 ? -11.367 14.235 34.202 1.00 69.75 84 PRO A O 1
ATOM 683 N N . ALA A 1 85 ? -10.863 14.662 32.049 1.00 77.31 85 ALA A N 1
ATOM 684 C CA . ALA A 1 85 ? -11.617 15.909 32.012 1.00 77.31 85 ALA A CA 1
ATOM 685 C C . ALA A 1 85 ? -13.122 15.624 32.176 1.00 77.31 85 ALA A C 1
ATOM 687 O O . ALA A 1 85 ? -13.636 14.622 31.676 1.00 77.31 85 ALA A O 1
ATOM 688 N N . GLU A 1 86 ? -13.855 16.514 32.856 1.00 73.38 86 GLU A N 1
ATOM 689 C CA . GLU A 1 86 ? -15.303 16.345 33.092 1.00 73.38 86 GLU A CA 1
ATOM 690 C C . GLU A 1 86 ? -16.106 16.198 31.787 1.00 73.38 86 GLU A C 1
ATOM 692 O O . GLU A 1 86 ? -17.143 15.536 31.754 1.00 73.38 86 GLU A O 1
ATOM 697 N N . GLU A 1 87 ? -15.604 16.783 30.703 1.00 74.06 87 GLU A N 1
ATOM 698 C CA . GLU A 1 87 ? -16.186 16.725 29.362 1.00 74.06 87 GLU A CA 1
ATOM 699 C C . GLU A 1 87 ? -16.093 15.314 28.757 1.00 74.06 87 GLU A C 1
ATOM 701 O O . GLU A 1 87 ? -17.093 14.793 28.262 1.00 74.06 87 GLU A O 1
ATOM 706 N N . GLU A 1 88 ? -14.936 14.658 28.883 1.00 71.81 88 GLU A N 1
ATOM 707 C CA . GLU A 1 88 ? -14.700 13.288 28.402 1.00 71.81 88 GLU A CA 1
ATOM 708 C C . GLU A 1 88 ? -15.534 12.274 29.195 1.00 71.81 88 GLU A C 1
ATOM 710 O O . GLU A 1 88 ? -16.138 11.359 28.632 1.00 71.81 88 GLU A O 1
ATOM 715 N N . LEU A 1 89 ? -15.638 12.469 30.514 1.00 75.31 89 LEU A N 1
ATOM 716 C CA . LEU A 1 89 ? -16.475 11.637 31.381 1.00 75.31 89 LEU A CA 1
ATOM 717 C C . LEU A 1 89 ? -17.952 11.703 30.984 1.00 75.31 89 LEU A C 1
ATOM 719 O O . LEU A 1 89 ? -18.646 10.684 30.991 1.00 75.31 89 LEU A O 1
ATOM 723 N N . ARG A 1 90 ? -18.439 12.894 30.624 1.00 77.94 90 ARG A N 1
ATOM 724 C CA . ARG A 1 90 ? -19.835 13.089 30.228 1.00 77.94 90 ARG A CA 1
ATOM 725 C C . ARG A 1 90 ? -20.162 12.363 28.926 1.00 77.94 90 ARG A C 1
ATOM 727 O O . ARG A 1 90 ? -21.217 11.739 28.839 1.00 77.94 90 ARG A O 1
ATOM 734 N N . GLU A 1 91 ? -19.252 12.402 27.955 1.00 77.88 91 GLU A N 1
ATOM 735 C CA . GLU A 1 91 ? -19.408 11.710 26.673 1.00 77.88 91 GLU A CA 1
ATOM 736 C C . GLU A 1 91 ? -19.430 10.184 26.846 1.00 77.88 91 GLU A C 1
ATOM 738 O O . GLU A 1 91 ? -20.270 9.496 26.260 1.00 77.88 91 GLU A O 1
ATOM 743 N N . VAL A 1 92 ? -18.556 9.645 27.703 1.00 80.75 92 VAL A N 1
ATOM 744 C CA . VAL A 1 92 ? -18.531 8.207 28.005 1.00 80.75 92 VAL A CA 1
ATOM 745 C C . VAL A 1 92 ? -19.832 7.764 28.675 1.00 80.75 92 VAL A C 1
ATOM 747 O O . VAL A 1 92 ? -20.418 6.764 28.257 1.00 80.75 92 VAL A O 1
ATOM 750 N N . ILE A 1 93 ? -20.323 8.509 29.672 1.00 80.50 93 ILE A N 1
ATOM 751 C CA . ILE A 1 93 ? -21.585 8.189 30.359 1.00 80.50 93 ILE A CA 1
ATOM 752 C C . ILE A 1 93 ? -22.757 8.211 29.370 1.00 80.50 93 ILE A C 1
ATOM 754 O O . ILE A 1 93 ? -23.547 7.267 29.342 1.00 80.50 93 ILE A O 1
ATOM 758 N N . GLU A 1 94 ? -22.843 9.229 28.511 1.00 81.50 94 GLU A N 1
ATOM 759 C CA . GLU A 1 94 ? -23.927 9.339 27.530 1.00 81.50 94 GLU A CA 1
ATOM 760 C C . GLU A 1 94 ? -23.908 8.184 26.511 1.00 81.50 94 GLU A C 1
ATOM 762 O O . GLU A 1 94 ? -24.955 7.626 26.164 1.00 81.50 94 GLU A O 1
ATOM 767 N N . ASN A 1 95 ? -22.721 7.773 26.059 1.00 78.50 95 ASN A N 1
ATOM 768 C CA . ASN A 1 95 ? -22.568 6.654 25.131 1.00 78.50 95 ASN A CA 1
ATOM 769 C C . ASN A 1 95 ? -22.951 5.312 25.773 1.00 78.50 95 ASN A C 1
ATOM 771 O O . ASN A 1 95 ? -23.650 4.512 25.144 1.00 78.50 95 ASN A O 1
ATOM 775 N N . VAL A 1 96 ? -22.574 5.090 27.036 1.00 80.88 96 VAL A N 1
ATOM 776 C CA . VAL A 1 96 ? -22.964 3.890 27.794 1.00 80.88 96 VAL A CA 1
ATOM 777 C C . VAL A 1 96 ? -24.476 3.858 28.016 1.00 80.88 96 VAL A C 1
ATOM 779 O O . VAL A 1 96 ? -25.112 2.835 27.760 1.00 80.88 96 VAL A O 1
ATOM 782 N N . GLU A 1 97 ? -25.085 4.973 28.425 1.00 75.69 97 GLU A N 1
ATOM 783 C CA . GLU A 1 97 ? -26.538 5.063 28.606 1.00 75.69 97 GLU A CA 1
ATOM 784 C C . GLU A 1 97 ? -27.296 4.796 27.301 1.00 75.69 97 GLU A C 1
ATOM 786 O O . GLU A 1 97 ? -28.322 4.111 27.301 1.00 75.69 97 GLU A O 1
ATOM 791 N N . ARG A 1 98 ? -26.781 5.277 26.166 1.00 78.31 98 ARG A N 1
ATOM 792 C CA . ARG A 1 98 ? -27.363 5.037 24.840 1.00 78.31 98 ARG A CA 1
ATOM 793 C C . ARG A 1 98 ? -27.258 3.568 24.418 1.00 78.31 98 ARG A C 1
ATOM 795 O O . ARG A 1 98 ? -28.215 3.013 23.868 1.00 78.31 98 ARG A O 1
ATOM 802 N N . GLU A 1 99 ? -26.135 2.909 24.689 1.00 71.38 99 GLU A N 1
ATOM 803 C CA . GLU A 1 99 ? -25.943 1.489 24.376 1.00 71.38 99 GLU A CA 1
ATOM 804 C C . GLU A 1 99 ? -26.795 0.579 25.278 1.00 71.38 99 GLU A C 1
ATOM 806 O O . GLU A 1 99 ? -27.434 -0.361 24.802 1.00 71.38 99 GLU A O 1
ATOM 811 N N . VAL A 1 100 ? -26.887 0.897 26.570 1.00 73.44 100 VAL A N 1
ATOM 812 C CA . VAL A 1 100 ? -27.759 0.201 27.525 1.00 73.44 100 VAL A CA 1
ATOM 813 C C . VAL A 1 100 ? -29.220 0.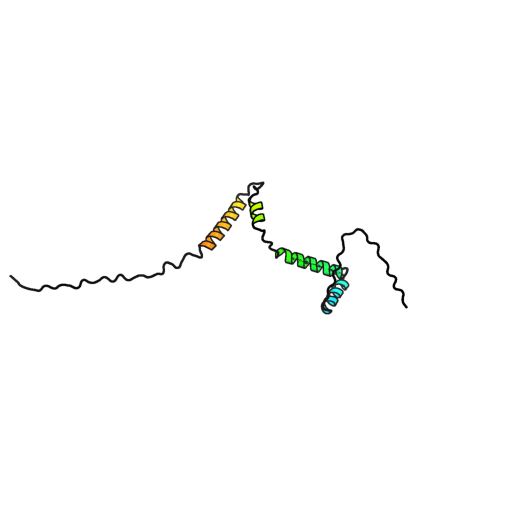385 27.117 1.00 73.44 100 VAL A C 1
ATOM 815 O O . VAL A 1 100 ? -29.931 -0.596 26.896 1.00 73.44 100 VAL A O 1
ATOM 818 N N . ASN A 1 101 ? -29.673 1.621 26.913 1.00 66.88 101 ASN A N 1
ATOM 819 C CA . ASN A 1 101 ? -31.062 1.881 26.544 1.00 66.88 101 ASN A CA 1
ATOM 820 C C . ASN A 1 101 ? -31.443 1.246 25.203 1.00 66.88 101 ASN A C 1
ATOM 822 O O . ASN A 1 101 ? -32.546 0.725 25.082 1.00 66.88 101 ASN A O 1
ATOM 826 N N . SER A 1 102 ? -30.549 1.203 24.214 1.00 65.44 102 SER A N 1
ATOM 827 C CA . SER A 1 102 ? -30.830 0.521 22.941 1.00 65.44 102 SER A CA 1
ATOM 828 C C . SER A 1 102 ? -30.876 -1.009 23.070 1.00 65.44 102 SER A C 1
ATOM 830 O O . SER A 1 102 ? -31.738 -1.637 22.452 1.00 65.44 102 SER A O 1
ATOM 832 N N . LYS A 1 103 ? -30.038 -1.619 23.921 1.00 60.31 103 LYS A N 1
ATOM 833 C CA . LYS A 1 103 ? -30.086 -3.066 24.208 1.00 60.31 103 LYS A CA 1
ATOM 834 C C . LYS A 1 103 ? -31.314 -3.471 25.032 1.00 60.31 103 LYS A C 1
ATOM 836 O O . LYS A 1 103 ? -31.871 -4.543 24.799 1.00 60.31 103 LYS A O 1
ATOM 841 N N . PHE A 1 104 ? -31.783 -2.622 25.949 1.00 55.69 104 PHE A N 1
ATOM 842 C CA . PHE A 1 104 ? -32.950 -2.916 26.794 1.00 55.69 104 PHE A CA 1
ATOM 843 C C . PHE A 1 104 ? -34.296 -2.469 26.189 1.00 55.69 104 PHE A C 1
ATOM 845 O O . PHE A 1 104 ? -35.323 -3.088 26.479 1.00 55.69 104 PHE A O 1
ATOM 852 N N . ALA A 1 105 ? -34.325 -1.479 25.290 1.00 53.78 105 ALA A N 1
ATOM 853 C CA . ALA A 1 105 ? -35.554 -1.031 24.621 1.00 53.78 105 ALA A CA 1
ATOM 854 C C . ALA A 1 105 ? -36.083 -2.016 23.557 1.00 53.78 105 ALA A C 1
ATOM 856 O O . ALA A 1 105 ? -37.250 -1.935 23.175 1.00 53.78 105 ALA A O 1
AT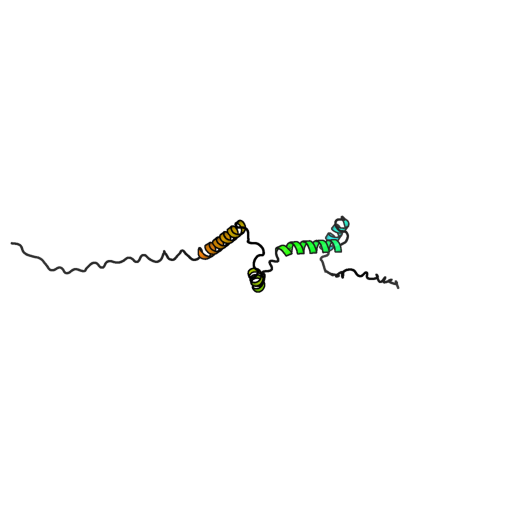OM 857 N N . GLY A 1 106 ? -35.275 -2.984 23.108 1.00 49.38 106 GLY A N 1
ATOM 858 C CA . GLY A 1 106 ? -35.680 -3.998 22.124 1.00 49.38 106 GLY A CA 1
ATOM 859 C C . GLY A 1 106 ? -36.465 -5.198 22.680 1.00 49.38 106 GLY A C 1
ATOM 860 O O . GLY A 1 106 ? -36.991 -5.989 21.902 1.00 49.38 106 GLY A O 1
ATOM 861 N N . SER A 1 107 ? -36.578 -5.359 24.005 1.00 47.94 107 SER A N 1
ATOM 862 C CA . SER A 1 107 ? -37.134 -6.580 24.628 1.00 47.94 107 SER A CA 1
ATOM 863 C C . SER A 1 107 ? -38.487 -6.376 25.339 1.00 47.94 107 SER A C 1
ATOM 865 O O . SER A 1 107 ? -38.911 -7.218 26.143 1.00 47.94 107 SER A O 1
ATOM 867 N N . GLY A 1 108 ? -39.179 -5.262 25.083 1.00 51.78 108 GLY A N 1
ATOM 868 C CA . GLY A 1 108 ? -40.143 -4.727 26.045 1.00 51.78 108 GLY A CA 1
ATOM 869 C C . GLY A 1 108 ? -41.504 -4.252 25.546 1.00 51.78 108 GLY A C 1
ATOM 870 O O . GLY A 1 108 ? -42.059 -3.399 26.223 1.00 51.78 108 GLY A O 1
ATOM 871 N N . SER A 1 109 ? -42.099 -4.738 24.446 1.00 47.97 109 SER A N 1
ATOM 872 C CA . SER A 1 109 ? -43.487 -4.317 24.135 1.00 47.97 109 SER A CA 1
ATOM 873 C C . SER A 1 109 ? -44.302 -5.217 23.191 1.00 47.97 109 SER A C 1
ATOM 875 O O . SER A 1 109 ? -44.814 -4.763 22.176 1.00 47.97 109 SER A O 1
ATOM 877 N N . ASP A 1 110 ? -44.576 -6.471 23.573 1.00 51.34 110 ASP A N 1
ATOM 878 C CA . ASP A 1 110 ? -45.791 -7.142 23.050 1.00 51.34 110 ASP A CA 1
ATOM 879 C C . ASP A 1 110 ? -46.501 -8.059 24.064 1.00 51.34 110 ASP A C 1
ATOM 881 O O . ASP A 1 110 ? -47.101 -9.081 23.732 1.00 51.34 110 ASP A O 1
ATOM 885 N N . ARG A 1 111 ? -46.449 -7.705 25.358 1.00 52.28 111 ARG A N 1
ATOM 886 C CA . ARG A 1 111 ? -47.165 -8.448 26.417 1.00 52.28 111 ARG A CA 1
ATOM 887 C C . ARG A 1 111 ? -48.541 -7.887 26.787 1.00 52.28 111 ARG A C 1
ATOM 889 O O . ARG A 1 111 ? -49.249 -8.532 27.553 1.00 52.28 111 ARG A O 1
ATOM 896 N N . PHE A 1 112 ? -48.976 -6.770 26.201 1.00 50.69 112 PHE A N 1
ATOM 897 C CA . PHE A 1 112 ? -50.281 -6.166 26.521 1.00 50.69 112 PHE A CA 1
ATOM 898 C C . PHE A 1 112 ? -51.428 -6.530 25.562 1.00 50.69 112 PHE A C 1
ATOM 900 O O . PHE A 1 112 ? -52.561 -6.114 25.786 1.00 50.69 112 PHE A O 1
ATOM 907 N N . LYS A 1 113 ? -51.200 -7.372 24.544 1.00 52.34 113 LYS A N 1
ATOM 908 C CA . LYS A 1 113 ? -52.265 -7.834 23.625 1.00 52.34 113 LYS A CA 1
ATOM 909 C C . LYS A 1 113 ? -52.893 -9.185 23.986 1.00 52.34 113 LYS A C 1
ATOM 911 O O . LYS A 1 113 ? -53.607 -9.775 23.176 1.00 52.34 113 LYS A O 1
ATOM 916 N N . ARG A 1 114 ? -52.690 -9.706 25.202 1.00 52.97 114 ARG A N 1
ATOM 917 C CA . ARG A 1 114 ? -53.316 -10.973 25.619 1.00 52.97 114 ARG A CA 1
ATOM 918 C C . ARG A 1 114 ? -54.660 -10.739 26.318 1.00 52.97 114 ARG A C 1
ATOM 920 O O . ARG A 1 114 ? -54.726 -10.537 27.520 1.00 52.97 114 ARG A O 1
ATOM 927 N N . ARG A 1 115 ? -55.717 -10.864 25.503 1.00 49.19 115 ARG A N 1
ATOM 928 C CA . ARG A 1 115 ? -57.084 -11.325 25.828 1.00 49.19 115 ARG A CA 1
ATOM 929 C C . ARG A 1 115 ? -57.864 -10.539 26.896 1.00 49.19 115 ARG A C 1
ATOM 931 O O . ARG A 1 115 ? -57.821 -10.851 28.081 1.00 49.19 115 ARG A O 1
ATOM 938 N N . ARG A 1 116 ? -58.771 -9.664 26.434 1.00 52.88 116 ARG A N 1
ATOM 939 C CA . ARG A 1 116 ? -60.039 -9.415 27.145 1.00 52.88 116 ARG A CA 1
ATOM 940 C C . ARG A 1 116 ? -60.817 -10.731 27.196 1.00 52.88 116 ARG A C 1
ATOM 942 O O . ARG A 1 116 ? -61.362 -11.163 26.185 1.00 52.88 116 ARG A O 1
ATOM 949 N N . VAL A 1 117 ? -60.861 -11.370 28.357 1.00 58.78 117 VAL A N 1
ATOM 950 C CA . VAL A 1 117 ? -61.827 -12.439 28.621 1.00 58.78 117 VAL A CA 1
ATOM 951 C C . VAL A 1 117 ? -63.136 -11.762 29.020 1.00 58.78 117 VAL A C 1
ATOM 953 O O . VAL A 1 117 ? -63.202 -11.082 30.043 1.00 58.78 117 VAL A O 1
ATOM 956 N N . LEU A 1 118 ? -64.165 -11.908 28.183 1.00 53.97 118 LEU A N 1
ATOM 957 C CA . LEU A 1 118 ? -65.535 -11.524 28.514 1.00 53.97 118 LEU A CA 1
ATOM 958 C C . LEU A 1 118 ? -65.980 -12.319 29.749 1.00 53.97 118 LEU A C 1
ATOM 960 O O . LEU A 1 118 ? -66.164 -13.534 29.683 1.00 53.97 118 LEU A O 1
ATOM 964 N N . ARG A 1 119 ? -66.161 -11.635 30.882 1.00 53.66 119 ARG A N 1
ATOM 965 C CA . ARG A 1 119 ? -66.901 -12.186 32.021 1.00 53.66 119 ARG A CA 1
ATOM 966 C C . ARG A 1 119 ? -68.366 -12.317 31.611 1.00 53.66 119 ARG A C 1
ATOM 968 O O . ARG A 1 119 ? -69.094 -11.329 31.577 1.00 53.66 119 ARG A O 1
ATOM 975 N N . VAL A 1 120 ? -68.785 -13.540 31.306 1.00 50.66 120 VAL A N 1
ATOM 976 C CA . VAL A 1 120 ? -70.196 -13.907 31.173 1.00 50.66 120 VAL A CA 1
ATOM 977 C C . VAL A 1 120 ? -70.812 -13.881 32.574 1.00 50.66 120 VAL A C 1
ATOM 979 O O . VAL A 1 120 ? -70.436 -14.673 33.437 1.00 50.66 120 VAL A O 1
ATOM 982 N N . ARG A 1 121 ? -71.732 -12.942 32.818 1.00 48.78 121 ARG A N 1
ATOM 983 C CA . ARG A 1 121 ? -72.628 -12.987 33.979 1.00 48.78 121 ARG A CA 1
ATOM 984 C C . ARG A 1 121 ? -73.601 -14.145 33.758 1.00 48.78 121 ARG A C 1
ATOM 986 O O . ARG A 1 121 ? -74.317 -14.147 32.761 1.00 48.78 121 ARG A O 1
ATOM 993 N N . ARG A 1 122 ? -73.619 -15.127 34.665 1.00 45.59 122 ARG A N 1
ATOM 994 C CA . ARG A 1 122 ? -74.758 -16.046 34.773 1.00 45.59 122 ARG A CA 1
ATOM 995 C C . ARG A 1 122 ? -75.953 -15.211 35.221 1.00 45.59 122 ARG A C 1
ATOM 997 O O . ARG A 1 122 ? -75.884 -14.577 36.267 1.00 45.59 122 ARG A O 1
ATOM 1004 N N . ALA A 1 123 ? -76.980 -15.158 34.382 1.00 45.78 123 ALA A N 1
ATOM 1005 C CA . ALA A 1 123 ? -78.304 -14.739 34.801 1.00 45.78 123 ALA A CA 1
ATOM 1006 C C . ALA A 1 123 ? -78.875 -15.844 35.694 1.00 45.78 123 ALA A C 1
ATOM 1008 O O . ALA A 1 123 ? -78.809 -17.021 35.331 1.00 45.78 123 ALA A O 1
ATOM 1009 N N . ASP A 1 124 ? -79.378 -15.450 36.859 1.00 46.66 124 ASP A N 1
ATOM 1010 C CA . ASP A 1 124 ? -80.123 -16.312 37.761 1.00 46.66 124 ASP A CA 1
ATOM 1011 C C . ASP A 1 124 ? -81.333 -16.897 37.026 1.00 46.66 124 ASP A C 1
ATOM 1013 O O . ASP A 1 124 ? -82.221 -16.183 36.559 1.00 46.66 124 ASP A O 1
ATOM 1017 N N . SER A 1 125 ? -81.342 -18.221 36.892 1.00 49.03 125 SER A N 1
ATOM 1018 C CA . SER A 1 125 ? -82.536 -18.984 36.554 1.00 49.03 125 SER A CA 1
ATOM 1019 C C . SER A 1 125 ? -83.469 -18.952 37.761 1.00 49.03 125 SER A C 1
ATOM 1021 O O . SER A 1 125 ? -83.107 -19.436 38.834 1.00 49.03 125 SER A O 1
ATOM 1023 N N . GLY A 1 126 ? -84.635 -18.342 37.574 1.00 45.59 126 GLY A N 1
ATOM 1024 C CA . GLY A 1 126 ? -85.609 -18.085 38.620 1.00 45.59 126 GLY A CA 1
ATOM 1025 C C . GLY A 1 126 ? -86.250 -19.314 39.262 1.00 45.59 126 GLY A C 1
ATOM 1026 O O . GLY A 1 126 ? -86.194 -20.435 38.760 1.00 45.59 126 GLY A O 1
ATOM 1027 N N . SER A 1 127 ? -86.948 -19.028 40.356 1.00 43.41 127 SER A N 1
ATOM 1028 C CA . SER A 1 127 ? -88.125 -19.775 40.788 1.00 43.41 127 SER A CA 1
ATOM 1029 C C . SER A 1 127 ? -89.274 -18.771 40.894 1.00 43.41 127 SER A C 1
ATOM 1031 O O . SER A 1 127 ? -89.227 -17.833 41.684 1.00 43.41 127 SER A O 1
ATOM 1033 N N . ASN A 1 128 ? -90.243 -18.928 39.991 1.00 45.00 128 ASN A N 1
ATOM 1034 C CA . ASN A 1 128 ? -91.592 -18.396 40.126 1.00 45.00 128 ASN A CA 1
ATOM 1035 C C . ASN A 1 128 ? -92.306 -19.251 41.175 1.00 45.00 128 ASN A C 1
ATOM 1037 O O . ASN A 1 128 ? -92.476 -20.444 40.929 1.00 45.00 128 ASN A O 1
ATOM 1041 N N . ASP A 1 129 ? -92.787 -18.638 42.250 1.00 48.00 129 ASP A N 1
ATOM 1042 C CA . ASP A 1 129 ? -93.978 -19.124 42.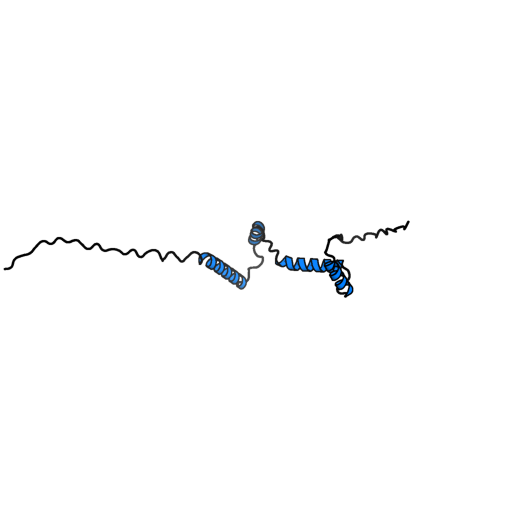939 1.00 48.00 129 ASP A CA 1
ATOM 1043 C C . ASP A 1 129 ? -95.106 -18.113 42.728 1.00 48.00 129 ASP A C 1
ATOM 1045 O O . ASP A 1 129 ? -94.893 -16.904 42.651 1.00 48.00 129 ASP A O 1
ATOM 1049 N N . ARG A 1 130 ? -96.277 -18.688 42.478 1.00 49.06 130 ARG A N 1
ATOM 1050 C CA . ARG A 1 130 ? -97.445 -18.128 41.802 1.00 49.06 130 ARG A CA 1
ATOM 1051 C C . ARG A 1 130 ? -98.249 -17.172 42.692 1.00 49.06 130 ARG A C 1
ATOM 1053 O O . ARG A 1 130 ? -98.310 -17.367 43.902 1.00 49.06 130 ARG A O 1
ATOM 1060 N N . ASP A 1 131 ? -98.874 -16.192 42.030 1.00 49.06 131 ASP A N 1
ATOM 1061 C CA . ASP A 1 131 ? -100.293 -15.779 42.111 1.00 49.06 131 ASP A CA 1
ATOM 1062 C C . ASP A 1 131 ? -101.140 -16.554 43.147 1.00 49.06 131 ASP A C 1
ATOM 1064 O O . ASP A 1 131 ? -101.049 -17.774 43.241 1.00 49.06 131 ASP A O 1
ATOM 1068 N N . GLU A 1 132 ? -102.055 -15.982 43.927 1.00 47.94 132 GLU A N 1
ATOM 1069 C CA . GLU A 1 132 ? -103.026 -14.920 43.653 1.00 47.94 132 GLU A CA 1
ATOM 1070 C C . GLU A 1 132 ? -103.841 -14.734 44.957 1.00 47.94 132 GLU A C 1
ATOM 1072 O O . GLU A 1 132 ? -104.049 -15.716 45.673 1.00 47.94 132 GLU A O 1
ATOM 1077 N N . ALA A 1 133 ? -104.329 -13.525 45.252 1.00 41.91 133 ALA A N 1
ATOM 1078 C CA . ALA A 1 133 ? -105.728 -13.241 45.625 1.00 41.91 133 ALA A CA 1
ATOM 1079 C C . ALA A 1 133 ? -105.871 -11.916 46.392 1.00 41.91 133 ALA A C 1
ATOM 1081 O O . ALA A 1 133 ? -105.039 -11.519 47.203 1.00 41.91 133 ALA A O 1
ATOM 1082 N N . VAL A 1 134 ? -106.965 -11.252 46.051 1.00 49.19 134 VAL A N 1
ATOM 1083 C CA . VAL A 1 134 ? -107.411 -9.903 46.382 1.00 49.19 134 VAL A CA 1
ATOM 1084 C C . VAL A 1 134 ? -108.352 -9.952 47.595 1.00 49.19 134 VAL A C 1
ATOM 1086 O O . VAL A 1 134 ? -109.085 -10.928 47.725 1.00 49.19 134 VAL A O 1
ATOM 1089 N N . GLU A 1 135 ? -108.354 -8.858 48.369 1.00 39.97 135 GLU A N 1
ATOM 1090 C CA . GLU A 1 135 ? -109.285 -8.464 49.460 1.00 39.97 135 GLU A CA 1
ATOM 1091 C C . GLU A 1 135 ? -109.281 -9.264 50.776 1.00 39.97 135 GLU A C 1
ATOM 1093 O O . GLU A 1 135 ? -109.656 -10.456 50.803 1.00 39.97 135 GLU A O 1
#